Protein AF-A0A2D5YNS3-F1 (afdb_monomer_lite)

Secondary structure (DSSP, 8-state):
--------S----------------TTHHHHHHHHHHHT--HHHHHHHHHHHHHTSGGG--HHHHHHHHHHHHHHHHTT--HHHHHHHHHHHHHHHHHHHHHHHHHHHHHHHHS-HHHHHHHHHHHHHHHHTTTTT---------

Structure (mmCIF, N/CA/C/O backbone):
data_AF-A0A2D5YNS3-F1
#
_entry.id   AF-A0A2D5YNS3-F1
#
loop_
_atom_site.group_PDB
_atom_site.id
_atom_site.type_symbol
_atom_site.label_atom_id
_atom_site.label_alt_id
_atom_site.label_comp_id
_atom_site.label_asym_id
_atom_site.label_entity_id
_atom_site.label_seq_id
_atom_site.pdbx_PDB_ins_code
_atom_site.Cartn_x
_atom_site.Cartn_y
_atom_site.Cartn_z
_atom_site.occupancy
_atom_site.B_iso_or_equiv
_atom_site.auth_seq_id
_atom_site.auth_comp_id
_atom_site.auth_asym_id
_atom_site.auth_atom_id
_atom_site.pdbx_PDB_model_num
ATOM 1 N N . MET A 1 1 ? 39.305 60.105 5.024 1.00 45.38 1 MET A N 1
ATOM 2 C CA . MET A 1 1 ? 38.146 61.002 4.799 1.00 45.38 1 MET A CA 1
ATOM 3 C C . MET A 1 1 ? 37.422 60.582 3.529 1.00 45.38 1 MET A C 1
ATOM 5 O O . MET A 1 1 ? 38.107 60.265 2.569 1.00 45.38 1 MET A O 1
ATOM 9 N N . LYS A 1 2 ? 36.079 60.678 3.543 1.00 43.00 2 LYS A N 1
ATOM 10 C CA . LYS A 1 2 ? 35.098 60.391 2.464 1.00 43.00 2 LYS A CA 1
ATOM 11 C C . LYS A 1 2 ? 34.722 58.898 2.362 1.00 43.00 2 LYS A C 1
ATOM 13 O O . LYS A 1 2 ? 35.445 58.115 1.775 1.00 43.00 2 LYS A O 1
ATOM 18 N N . LYS A 1 3 ? 33.784 58.454 3.215 1.00 44.22 3 LYS A N 1
ATOM 19 C CA . LYS A 1 3 ? 32.331 58.278 2.941 1.00 44.22 3 LYS A CA 1
ATOM 20 C C . LYS A 1 3 ? 32.112 57.077 2.002 1.00 44.22 3 LYS A C 1
ATOM 22 O O . LYS A 1 3 ? 32.527 57.134 0.858 1.00 44.22 3 LYS A O 1
ATOM 27 N N . LEU A 1 4 ? 31.693 55.913 2.511 1.00 51.56 4 LEU A N 1
ATOM 28 C CA . LEU A 1 4 ? 30.286 55.519 2.731 1.00 51.56 4 LEU A CA 1
ATOM 29 C C . LEU A 1 4 ? 29.392 55.802 1.512 1.00 51.56 4 LEU A C 1
ATOM 31 O O . LEU A 1 4 ? 29.406 56.917 1.004 1.00 51.56 4 LEU A O 1
ATOM 35 N N . ILE A 1 5 ? 28.526 54.827 1.207 1.00 55.38 5 ILE A N 1
ATOM 36 C CA . ILE A 1 5 ? 27.401 54.834 0.249 1.00 55.38 5 ILE A CA 1
ATOM 37 C C . ILE A 1 5 ? 27.732 54.129 -1.072 1.00 55.38 5 ILE A C 1
ATOM 39 O O . ILE A 1 5 ? 28.017 54.781 -2.058 1.00 55.38 5 ILE A O 1
ATOM 43 N N . TYR A 1 6 ? 27.665 52.794 -1.066 1.00 47.53 6 TYR A N 1
ATOM 44 C CA . TYR A 1 6 ? 26.915 51.989 -2.052 1.00 47.53 6 TYR A CA 1
ATOM 45 C C . TYR A 1 6 ? 26.522 50.656 -1.382 1.00 47.53 6 TYR A C 1
ATOM 47 O O . TYR A 1 6 ? 26.812 49.561 -1.849 1.00 47.53 6 TYR A O 1
ATOM 55 N N . ILE A 1 7 ? 25.888 50.776 -0.210 1.00 52.91 7 ILE A N 1
ATOM 56 C CA . ILE A 1 7 ? 24.994 49.760 0.353 1.00 52.91 7 ILE A CA 1
ATOM 57 C C . ILE A 1 7 ? 23.593 50.294 0.065 1.00 52.91 7 ILE A C 1
ATOM 59 O O . ILE A 1 7 ? 23.060 51.019 0.893 1.00 52.91 7 ILE A O 1
ATOM 63 N N . THR A 1 8 ? 23.054 50.025 -1.124 1.00 51.31 8 THR A N 1
ATOM 64 C CA . THR A 1 8 ? 21.620 50.103 -1.472 1.00 51.31 8 THR A CA 1
ATOM 65 C C . THR A 1 8 ? 21.448 49.750 -2.953 1.00 51.31 8 THR A C 1
ATOM 67 O O . THR A 1 8 ? 22.252 50.159 -3.776 1.00 51.31 8 THR A O 1
ATOM 70 N N . MET A 1 9 ? 20.383 49.010 -3.284 1.00 50.09 9 MET A N 1
ATOM 71 C CA . MET A 1 9 ? 20.106 48.340 -4.572 1.00 50.09 9 MET A CA 1
ATOM 72 C C . MET A 1 9 ? 21.016 47.134 -4.825 1.00 50.09 9 MET A C 1
ATOM 74 O O . MET A 1 9 ? 22.100 47.243 -5.367 1.00 50.09 9 MET A O 1
ATOM 78 N N . MET A 1 10 ? 20.615 45.919 -4.466 1.00 45.19 10 MET A N 1
ATOM 79 C CA . MET A 1 10 ? 19.523 45.262 -5.181 1.00 45.19 10 MET A CA 1
ATOM 80 C C . MET A 1 10 ? 18.918 44.157 -4.307 1.00 45.19 10 MET A C 1
ATOM 82 O O . MET A 1 10 ? 19.194 42.971 -4.456 1.00 45.19 10 MET A O 1
ATOM 86 N N . LEU A 1 11 ? 18.075 44.578 -3.367 1.00 47.47 11 LEU A N 1
ATOM 87 C CA . LEU A 1 11 ? 17.148 43.706 -2.659 1.00 47.47 11 LEU A CA 1
ATOM 88 C C . LEU A 1 11 ? 15.887 43.585 -3.531 1.00 47.47 11 LEU A C 1
ATOM 90 O O . LEU A 1 11 ? 14.916 44.309 -3.329 1.00 47.47 11 LEU A O 1
ATOM 94 N N . LEU A 1 12 ? 15.915 42.719 -4.547 1.00 44.09 12 LEU A N 1
ATOM 95 C CA . LEU A 1 12 ? 14.706 42.319 -5.271 1.00 44.09 12 LEU A CA 1
ATOM 96 C C . LEU A 1 12 ? 14.328 40.900 -4.863 1.00 44.09 12 LEU A C 1
ATOM 98 O O . LEU A 1 12 ? 14.807 39.894 -5.380 1.00 44.09 12 LEU A O 1
ATOM 102 N N . LEU A 1 13 ? 13.458 40.892 -3.859 1.00 49.25 13 LEU A N 1
ATOM 103 C CA . LEU A 1 13 ? 12.629 39.796 -3.400 1.00 49.25 13 LEU A CA 1
ATOM 104 C C . LEU A 1 13 ? 11.961 39.077 -4.578 1.00 49.25 13 LEU A C 1
ATOM 106 O O . LEU A 1 13 ? 11.009 39.588 -5.159 1.00 49.25 13 LEU A O 1
ATOM 110 N N . VAL A 1 14 ? 12.362 37.833 -4.826 1.00 48.50 14 VAL A N 1
ATOM 111 C CA . VAL A 1 14 ? 11.439 36.818 -5.347 1.00 48.50 14 VAL A CA 1
ATOM 112 C C . VAL A 1 14 ? 11.544 35.589 -4.453 1.00 48.50 14 VAL A C 1
ATOM 114 O O . VAL A 1 14 ? 11.992 34.518 -4.848 1.00 48.50 14 VAL A O 1
ATOM 117 N N . ASN A 1 15 ? 11.086 35.738 -3.208 1.00 47.38 15 ASN A N 1
ATOM 118 C CA . ASN A 1 15 ? 10.553 34.594 -2.482 1.00 47.38 15 ASN A CA 1
ATOM 119 C C . ASN A 1 15 ? 9.219 34.251 -3.145 1.00 47.38 15 ASN A C 1
ATOM 121 O O . ASN A 1 15 ? 8.155 34.655 -2.672 1.00 47.38 15 ASN A O 1
ATOM 125 N N . ALA A 1 16 ? 9.275 33.518 -4.259 1.00 49.12 16 ALA A N 1
ATOM 126 C CA . ALA A 1 16 ? 8.134 32.764 -4.748 1.00 49.12 16 ALA A CA 1
ATOM 127 C C . ALA A 1 16 ? 7.832 31.691 -3.697 1.00 49.12 16 ALA A C 1
ATOM 129 O O . ALA A 1 16 ? 8.223 30.531 -3.803 1.00 49.12 16 ALA A O 1
ATOM 130 N N . SER A 1 17 ? 7.155 32.114 -2.631 1.00 46.06 17 SER A N 1
ATOM 131 C CA . SER A 1 17 ? 6.443 31.224 -1.739 1.00 46.06 17 SER A CA 1
ATOM 132 C C . SER A 1 17 ? 5.424 30.540 -2.627 1.00 46.06 17 SER A C 1
ATOM 134 O O . SER A 1 17 ? 4.365 31.097 -2.910 1.00 46.06 17 SER A O 1
ATOM 136 N N . THR A 1 18 ? 5.760 29.355 -3.133 1.00 49.22 18 THR A N 1
ATOM 137 C CA . THR A 1 18 ? 4.769 28.462 -3.706 1.00 49.22 18 THR A CA 1
ATOM 138 C C . THR A 1 18 ? 3.793 28.193 -2.576 1.00 49.22 18 THR A C 1
ATOM 140 O O . THR A 1 18 ? 4.038 27.367 -1.692 1.00 49.22 18 THR A O 1
ATOM 143 N N . THR A 1 19 ? 2.707 28.955 -2.546 1.00 45.50 19 THR A N 1
ATOM 144 C CA . THR A 1 19 ? 1.548 28.658 -1.734 1.00 45.50 19 THR A CA 1
ATOM 145 C C . THR A 1 19 ? 1.016 27.354 -2.299 1.00 45.50 19 THR A C 1
ATOM 147 O O . THR A 1 19 ? 0.229 27.309 -3.240 1.00 45.50 19 THR A O 1
ATOM 150 N N . PHE A 1 20 ? 1.511 26.240 -1.758 1.00 54.47 20 PHE A N 1
ATOM 151 C CA . PHE A 1 20 ? 0.884 24.948 -1.944 1.00 54.47 20 PHE A CA 1
ATOM 152 C C . PHE A 1 20 ? -0.516 25.096 -1.370 1.00 54.47 20 PHE A C 1
ATOM 154 O O . PHE A 1 20 ? -0.724 24.979 -0.160 1.00 54.47 20 PHE A O 1
ATOM 161 N N . ALA A 1 21 ? -1.472 25.413 -2.243 1.00 48.28 21 ALA A N 1
ATOM 162 C CA . ALA A 1 21 ? -2.877 25.431 -1.920 1.00 48.28 21 ALA A CA 1
ATOM 163 C C . ALA A 1 21 ? -3.176 24.109 -1.212 1.00 48.28 21 ALA A C 1
ATOM 165 O O . ALA A 1 21 ? -3.064 23.023 -1.790 1.00 48.28 21 ALA A O 1
ATOM 166 N N . LYS A 1 22 ? -3.474 24.198 0.087 1.00 48.69 22 LYS A N 1
ATOM 167 C CA . LYS A 1 22 ? -3.805 23.075 0.960 1.00 48.69 22 LYS A CA 1
ATOM 168 C C . LYS A 1 22 ? -5.135 22.513 0.481 1.00 48.69 22 LYS A C 1
ATOM 170 O O . LYS A 1 22 ? -6.186 22.825 1.031 1.00 48.69 22 LYS A O 1
ATOM 175 N N . GLY A 1 23 ? -5.093 21.713 -0.584 1.00 43.84 23 GLY A N 1
ATOM 176 C CA . GLY A 1 23 ? -6.272 21.106 -1.177 1.00 43.84 23 GLY A CA 1
ATOM 177 C C . GLY A 1 23 ? -7.065 20.417 -0.077 1.00 43.84 23 GLY A C 1
ATOM 178 O O . GLY A 1 23 ? -6.526 19.564 0.638 1.00 43.84 23 GLY A O 1
ATOM 179 N N . LYS A 1 24 ? -8.330 20.819 0.096 1.00 44.44 24 LYS A N 1
ATOM 180 C CA . LYS A 1 24 ? -9.272 20.235 1.057 1.00 44.44 24 LYS A CA 1
ATOM 181 C C . LYS A 1 24 ? -9.418 18.726 0.793 1.00 44.44 24 LYS A C 1
ATOM 183 O O . LYS A 1 24 ? -10.252 18.247 0.042 1.00 44.44 24 LYS A O 1
ATOM 188 N N . GLY A 1 25 ? -8.531 17.955 1.411 1.00 52.44 25 GLY A N 1
ATOM 189 C CA . GL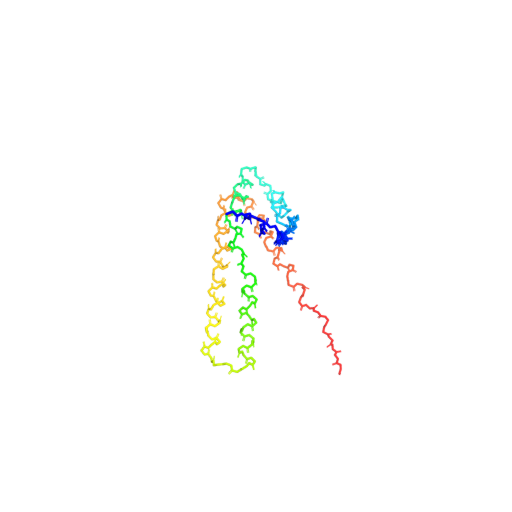Y A 1 25 ? -8.800 16.736 2.155 1.00 52.44 25 GLY A CA 1
ATOM 190 C C . GLY A 1 25 ? -9.731 15.671 1.570 1.00 52.44 25 GLY A C 1
ATOM 191 O O . GLY A 1 25 ? -10.526 15.140 2.340 1.00 52.44 25 GLY A O 1
ATOM 192 N N . LYS A 1 26 ? -9.533 15.175 0.336 1.00 58.56 26 LYS A N 1
ATOM 193 C CA . LYS A 1 26 ? -10.110 13.867 -0.099 1.00 58.56 26 LYS A CA 1
ATOM 194 C C . LYS A 1 26 ? -9.815 12.707 0.884 1.00 58.56 26 LYS A C 1
ATOM 196 O O . LYS A 1 26 ? -10.387 11.621 0.795 1.00 58.56 26 LYS A O 1
ATOM 201 N N . GLY A 1 27 ? -8.853 12.887 1.794 1.00 61.03 27 GLY A N 1
ATOM 202 C CA . GLY A 1 27 ? -8.549 11.967 2.888 1.00 61.03 27 GLY A CA 1
ATOM 203 C C . GLY A 1 27 ? -9.404 12.132 4.151 1.00 61.03 27 GLY A C 1
ATOM 204 O O . GLY A 1 27 ? -9.625 11.126 4.817 1.00 61.03 27 GLY A O 1
ATOM 205 N N . LYS A 1 28 ? -9.872 13.349 4.471 1.00 66.94 28 LYS A N 1
ATOM 206 C CA . LYS A 1 28 ? -10.701 13.638 5.657 1.00 66.94 28 LYS A CA 1
ATOM 207 C C . LYS A 1 28 ? -12.105 13.062 5.469 1.00 66.94 28 LYS A C 1
ATOM 209 O O . LYS A 1 28 ? -12.542 12.255 6.273 1.00 66.94 28 LYS A O 1
ATOM 214 N N . HIS A 1 29 ? -12.709 13.291 4.307 1.00 78.50 29 HIS A N 1
ATOM 215 C CA . HIS A 1 29 ? -14.015 12.710 3.995 1.00 78.50 29 HIS A CA 1
ATOM 216 C C . HIS A 1 29 ? -14.008 11.167 4.052 1.00 78.50 29 HIS A C 1
ATOM 218 O O . HIS A 1 29 ? -14.957 10.538 4.517 1.00 78.50 29 HIS A O 1
ATOM 224 N N . ARG A 1 30 ? -12.912 10.522 3.627 1.00 81.44 30 ARG A N 1
ATOM 225 C CA . ARG A 1 30 ? -12.822 9.052 3.623 1.00 81.44 30 ARG A CA 1
ATOM 226 C C . ARG A 1 30 ? -12.732 8.424 5.013 1.00 81.44 30 ARG A C 1
ATOM 228 O O . ARG A 1 30 ? -13.189 7.297 5.164 1.00 81.44 30 ARG A O 1
ATOM 235 N N . ILE A 1 31 ? -12.114 9.094 5.989 1.00 85.75 31 ILE A N 1
ATOM 236 C CA . ILE A 1 31 ? -12.027 8.546 7.352 1.00 85.75 31 ILE A CA 1
ATOM 237 C C . ILE A 1 31 ? -13.345 8.744 8.102 1.00 85.75 31 ILE A C 1
ATOM 239 O O . ILE A 1 31 ? -13.775 7.833 8.796 1.00 85.75 31 ILE A O 1
ATOM 243 N N . GLU A 1 32 ? -14.016 9.877 7.887 1.00 88.81 32 GLU A N 1
ATOM 244 C CA . GLU A 1 32 ? -15.344 10.162 8.447 1.00 88.81 32 GLU A CA 1
ATOM 245 C C . GLU A 1 32 ? -16.393 9.188 7.908 1.00 88.81 32 GLU A C 1
ATOM 247 O O . GLU A 1 32 ? -17.115 8.578 8.689 1.00 88.81 32 GLU A O 1
ATOM 252 N N . LYS A 1 33 ? -16.377 8.920 6.595 1.00 89.75 33 LYS A N 1
ATOM 253 C CA . LYS A 1 33 ? -1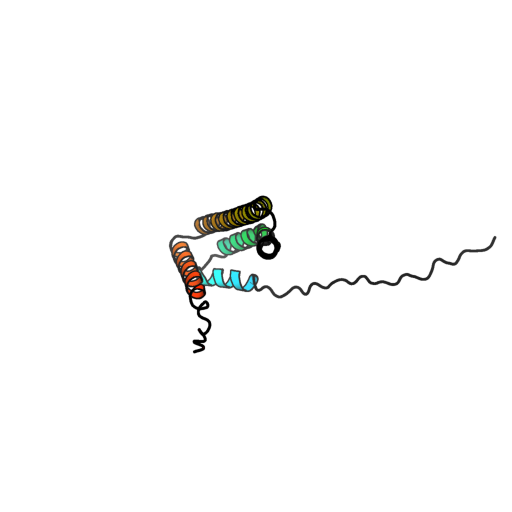7.228 7.886 5.996 1.00 89.75 33 LYS A CA 1
ATOM 254 C C . LYS A 1 33 ? -16.980 6.508 6.617 1.00 89.75 33 LYS A C 1
ATOM 256 O O . LYS A 1 33 ? -17.924 5.788 6.892 1.00 89.75 33 LYS A O 1
ATOM 261 N N . MET A 1 34 ? -15.722 6.154 6.895 1.00 89.50 34 MET A N 1
ATOM 262 C CA . MET A 1 34 ? -15.406 4.875 7.540 1.00 89.50 34 MET A CA 1
ATOM 263 C C . MET A 1 34 ? -15.863 4.821 9.006 1.00 89.50 34 MET A C 1
ATOM 265 O O . MET A 1 34 ? -16.253 3.749 9.453 1.00 89.50 34 MET A O 1
ATOM 269 N N . LYS A 1 35 ? -15.850 5.953 9.730 1.00 93.75 35 LYS A N 1
ATOM 270 C CA . LYS A 1 35 ? -16.427 6.061 11.081 1.00 93.75 35 LYS A CA 1
ATOM 271 C C . LYS A 1 35 ? -17.914 5.718 11.058 1.00 93.75 35 LYS A C 1
ATOM 273 O O . LYS A 1 35 ? -18.344 4.882 11.838 1.00 93.75 35 LYS A O 1
ATOM 278 N N . GLN A 1 36 ? -18.658 6.336 10.142 1.00 93.44 36 GLN A N 1
ATOM 279 C CA . GLN A 1 36 ? -20.097 6.121 9.983 1.00 93.44 36 GLN A CA 1
ATOM 280 C C . GLN A 1 36 ? -20.406 4.699 9.508 1.00 93.44 36 GLN A C 1
ATOM 282 O O . GLN A 1 36 ? -21.217 4.008 10.110 1.00 93.44 36 GLN A O 1
ATOM 287 N N . GLU A 1 37 ? -19.723 4.233 8.458 1.00 93.12 37 GLU A N 1
ATOM 288 C CA . GLU A 1 37 ? -19.961 2.906 7.889 1.00 93.12 37 GLU A CA 1
ATOM 289 C C . GLU A 1 37 ? -19.676 1.798 8.905 1.00 93.12 37 GLU A C 1
ATOM 291 O O . GLU A 1 37 ? -20.446 0.853 8.971 1.00 93.12 37 GLU A O 1
ATOM 296 N N . LEU A 1 38 ? -18.618 1.898 9.711 1.00 95.12 38 LEU A N 1
ATOM 297 C CA . LEU A 1 38 ? -18.279 0.869 10.701 1.00 95.12 38 LEU A CA 1
ATOM 298 C C . LEU A 1 38 ? -18.861 1.137 12.095 1.00 95.12 38 LEU A C 1
ATOM 300 O O . LEU A 1 38 ? -18.626 0.334 12.985 1.00 95.12 38 LEU A O 1
ATOM 304 N N . GLY A 1 39 ? -19.568 2.249 12.314 1.00 95.50 39 GLY A N 1
ATOM 305 C CA . GLY A 1 39 ? -20.030 2.629 13.653 1.00 95.50 39 GLY A CA 1
ATOM 306 C C . GLY A 1 39 ? -18.885 2.680 14.670 1.00 95.50 39 GLY A C 1
ATOM 307 O O . GLY A 1 39 ? -18.969 2.061 15.724 1.00 95.50 39 GLY A O 1
ATOM 308 N N . LEU A 1 40 ? -17.768 3.330 14.320 1.00 96.56 40 LEU A N 1
ATOM 309 C CA . LEU A 1 40 ? -16.604 3.387 15.212 1.00 96.56 40 LEU A CA 1
ATOM 310 C C . LEU A 1 40 ? -16.893 4.281 16.419 1.00 96.56 40 LEU A C 1
ATOM 312 O O . LEU A 1 40 ? -17.356 5.414 16.240 1.00 96.56 40 LEU A O 1
ATOM 316 N N . SER A 1 41 ? -16.503 3.820 17.609 1.00 97.06 41 SER A N 1
ATOM 317 C CA . SER A 1 41 ? -16.462 4.670 18.800 1.00 97.06 41 SER A CA 1
ATOM 318 C C . SER A 1 41 ? -15.464 5.819 18.624 1.00 97.06 41 SER A C 1
ATOM 320 O O . SER A 1 41 ? -14.594 5.795 17.741 1.00 97.06 41 SER A O 1
ATOM 322 N N . ASP A 1 42 ? -15.563 6.844 19.468 1.00 95.69 42 ASP A N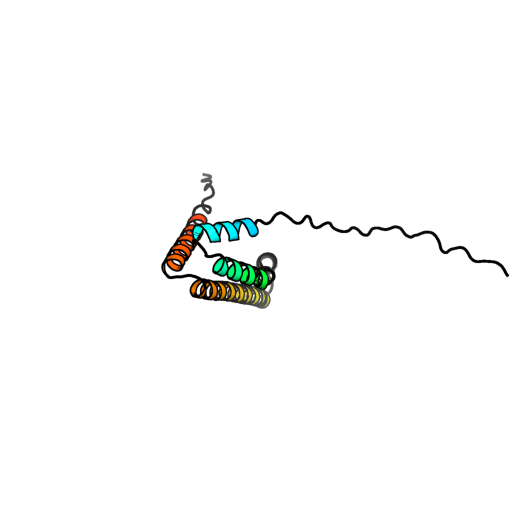 1
ATOM 323 C CA . ASP A 1 42 ? -14.645 7.984 19.413 1.00 95.69 42 ASP A CA 1
ATOM 324 C C . ASP A 1 42 ? -13.195 7.574 19.684 1.00 95.69 42 ASP A C 1
ATOM 326 O O . ASP A 1 42 ? -12.288 8.011 18.970 1.00 95.69 42 ASP A O 1
ATOM 330 N N . GLU A 1 43 ? -12.980 6.648 20.618 1.00 96.19 43 GLU A N 1
ATOM 331 C CA . GLU A 1 43 ? -11.661 6.082 20.899 1.00 96.19 43 GLU A CA 1
ATOM 332 C C . GLU A 1 43 ? -11.099 5.303 19.705 1.00 96.19 43 GLU A C 1
ATOM 334 O O . GLU A 1 43 ? -9.948 5.505 19.301 1.00 96.19 43 GLU A O 1
ATOM 339 N N . GLN A 1 44 ? -11.914 4.437 19.088 1.00 96.69 44 GLN A N 1
ATOM 340 C CA . GLN A 1 44 ? -11.505 3.687 17.900 1.00 96.69 44 GLN A CA 1
ATOM 341 C C . GLN A 1 44 ? -11.146 4.639 16.751 1.00 96.69 44 GLN A C 1
ATOM 343 O O . GLN A 1 44 ? -10.152 4.458 16.039 1.00 96.69 44 GLN A O 1
ATOM 348 N N . PHE A 1 45 ? -11.948 5.688 16.573 1.00 96.19 45 PHE A N 1
ATOM 349 C CA . PHE A 1 45 ? -11.740 6.699 15.549 1.00 96.19 45 PHE A CA 1
ATOM 350 C C . PHE A 1 45 ? -10.468 7.526 15.781 1.00 96.19 45 PHE A C 1
ATOM 352 O O . PHE A 1 45 ? -9.764 7.840 14.813 1.00 96.19 45 PHE A O 1
ATOM 359 N N . LEU A 1 46 ? -10.143 7.849 17.036 1.00 95.75 46 LEU A N 1
ATOM 360 C CA . LEU A 1 46 ? -8.905 8.534 17.406 1.00 95.75 46 LEU A CA 1
ATOM 361 C C . LEU A 1 46 ? -7.680 7.678 17.049 1.00 95.75 46 LEU A C 1
ATOM 363 O O . LEU A 1 46 ? -6.840 8.120 16.259 1.00 95.75 46 LEU A O 1
ATOM 367 N N . LYS A 1 47 ? -7.643 6.416 17.501 1.00 96.25 47 LYS A N 1
ATOM 368 C CA . LYS A 1 47 ? -6.555 5.462 17.199 1.00 96.25 47 LYS A CA 1
ATOM 369 C C . LYS A 1 47 ? -6.353 5.291 15.692 1.00 96.25 47 LYS A C 1
ATOM 371 O O . LYS A 1 47 ? -5.235 5.274 15.174 1.00 96.25 47 LYS A O 1
ATOM 376 N N . LEU A 1 48 ? -7.448 5.225 14.936 1.00 94.81 48 LEU A N 1
ATOM 377 C CA . LEU A 1 48 ? -7.409 5.152 13.478 1.00 94.81 48 LEU A CA 1
ATOM 378 C C . LEU A 1 48 ? -6.822 6.420 12.827 1.00 94.81 48 LEU A C 1
ATOM 380 O O . LEU A 1 48 ? -6.082 6.321 11.836 1.00 94.81 48 LEU A O 1
ATOM 384 N N . LYS A 1 49 ? -7.154 7.614 13.337 1.00 93.19 49 LYS A N 1
ATOM 385 C CA . LYS A 1 49 ? -6.582 8.884 12.858 1.00 93.19 49 LYS A CA 1
ATOM 386 C C . LYS A 1 49 ? -5.077 8.927 13.091 1.00 93.19 49 LYS A C 1
ATOM 388 O O . LYS A 1 49 ? -4.345 9.286 12.165 1.00 93.19 49 LYS A O 1
ATOM 393 N N . GLU A 1 50 ? -4.626 8.531 14.274 1.00 94.50 50 GLU A N 1
ATOM 394 C CA . GLU A 1 50 ? -3.210 8.475 14.640 1.00 94.50 50 GLU A CA 1
ATOM 395 C C . GLU A 1 50 ? -2.447 7.499 13.753 1.00 94.50 50 GLU A C 1
ATOM 397 O O . GLU A 1 50 ? -1.493 7.897 13.079 1.00 94.50 50 GLU A O 1
ATOM 402 N N . PHE A 1 51 ? -2.949 6.267 13.617 1.00 92.81 51 PHE A N 1
ATOM 403 C CA . PHE A 1 51 ? -2.377 5.274 12.711 1.00 92.81 51 PHE A CA 1
ATOM 404 C C . PHE A 1 51 ? -2.261 5.818 11.282 1.00 92.81 51 PHE A C 1
ATOM 406 O O . PHE A 1 51 ? -1.245 5.641 10.603 1.00 92.81 51 PHE A O 1
ATOM 413 N N . ARG A 1 52 ? -3.286 6.525 10.790 1.00 89.00 52 ARG A N 1
ATOM 414 C CA . ARG A 1 52 ? -3.261 7.125 9.451 1.00 89.00 52 ARG A CA 1
ATOM 415 C C . ARG A 1 52 ? -2.241 8.260 9.340 1.00 89.00 52 ARG A C 1
ATOM 417 O O . ARG A 1 52 ? -1.624 8.367 8.278 1.00 89.00 52 ARG A O 1
ATOM 424 N N . LYS A 1 53 ? -2.100 9.098 10.370 1.00 89.94 53 LYS A N 1
ATOM 425 C CA . LYS A 1 53 ? -1.132 10.204 10.424 1.00 89.94 53 LYS A CA 1
ATOM 426 C C . LYS A 1 53 ? 0.295 9.653 10.405 1.00 89.94 53 LYS A C 1
ATOM 428 O O . LYS A 1 53 ? 1.059 10.046 9.527 1.00 89.94 53 LYS A O 1
ATOM 433 N N . ALA A 1 54 ? 0.593 8.672 11.258 1.00 90.69 54 ALA A N 1
ATOM 434 C CA . ALA A 1 54 ? 1.886 7.988 11.314 1.00 90.69 54 ALA A CA 1
ATOM 435 C C . ALA A 1 54 ? 2.247 7.305 9.981 1.00 90.69 54 ALA A C 1
ATOM 437 O O . ALA A 1 54 ? 3.387 7.340 9.528 1.00 90.69 54 ALA A O 1
ATOM 438 N N . ASN A 1 55 ? 1.251 6.755 9.281 1.00 87.50 55 ASN A N 1
ATOM 439 C CA . ASN A 1 55 ? 1.441 6.062 8.003 1.00 87.50 55 ASN A CA 1
ATOM 440 C C . ASN A 1 55 ? 1.110 6.927 6.772 1.00 87.50 55 ASN A C 1
ATOM 442 O O . ASN A 1 55 ? 0.774 6.398 5.705 1.00 87.50 55 ASN A O 1
ATOM 446 N N . LYS A 1 56 ? 1.126 8.261 6.889 1.00 81.56 56 LYS A N 1
ATOM 447 C CA . LYS A 1 56 ? 0.803 9.155 5.764 1.00 81.56 56 LYS A CA 1
ATOM 448 C C . LYS A 1 56 ? 1.908 9.144 4.706 1.00 81.56 56 LYS A C 1
ATOM 450 O O . LYS A 1 56 ? 1.594 8.987 3.527 1.00 81.56 56 LYS A O 1
ATOM 455 N N . ASN A 1 57 ? 3.166 9.249 5.130 1.00 75.38 57 ASN A N 1
ATOM 456 C CA . ASN A 1 57 ? 4.316 9.392 4.229 1.00 75.38 57 ASN A CA 1
ATOM 457 C C . ASN A 1 57 ? 4.687 8.064 3.549 1.00 75.38 57 ASN A C 1
ATOM 459 O O . ASN A 1 57 ? 5.032 8.050 2.374 1.00 75.38 57 ASN A O 1
ATOM 463 N N . LYS A 1 58 ? 4.445 6.928 4.218 1.00 72.62 58 LYS A N 1
ATOM 464 C CA . LYS A 1 58 ? 4.668 5.577 3.667 1.00 72.62 58 LYS A CA 1
ATOM 465 C C . LYS A 1 58 ? 3.746 5.213 2.486 1.00 72.62 58 LYS A C 1
ATOM 467 O O . LYS A 1 58 ? 3.923 4.197 1.831 1.00 72.62 58 LYS A O 1
ATOM 472 N N . ARG A 1 59 ? 2.732 6.035 2.177 1.00 64.31 59 ARG A N 1
ATOM 473 C CA . ARG A 1 59 ? 1.817 5.818 1.036 1.00 64.31 59 ARG A CA 1
ATOM 474 C C . ARG A 1 59 ? 2.345 6.362 -0.299 1.00 64.31 59 ARG A C 1
ATOM 476 O O . ARG A 1 59 ? 1.702 6.133 -1.330 1.00 64.31 59 ARG A O 1
ATOM 483 N N . GLY A 1 60 ? 3.458 7.095 -0.289 1.00 60.34 60 GLY A N 1
ATOM 484 C CA . GLY A 1 60 ? 4.073 7.705 -1.466 1.00 60.34 60 GLY A CA 1
ATOM 485 C C . GLY A 1 60 ? 4.862 6.693 -2.287 1.00 60.34 60 GLY A C 1
ATOM 486 O O . GLY A 1 60 ? 6.054 6.564 -2.113 1.00 60.34 60 GLY A O 1
ATOM 487 N N . GLY A 1 61 ? 4.195 5.960 -3.178 1.00 67.00 61 GLY A N 1
ATOM 488 C CA . GLY A 1 61 ? 4.885 5.044 -4.102 1.00 67.00 61 GLY A CA 1
ATOM 489 C C . GLY A 1 61 ? 4.157 4.864 -5.430 1.00 67.00 61 GLY A C 1
ATOM 490 O O . GLY A 1 61 ? 4.355 3.873 -6.136 1.00 67.00 61 GLY A O 1
ATOM 491 N N . ARG A 1 62 ? 3.206 5.757 -5.744 1.00 74.25 62 ARG A N 1
ATOM 492 C CA . ARG A 1 62 ? 2.474 5.706 -7.018 1.00 74.25 62 ARG A CA 1
ATOM 493 C C . ARG A 1 62 ? 3.309 6.290 -8.158 1.00 74.25 62 ARG A C 1
ATOM 495 O O . ARG A 1 62 ? 3.255 5.727 -9.243 1.00 74.25 62 ARG A O 1
ATOM 502 N N . GLY A 1 63 ? 4.067 7.358 -7.890 1.00 84.75 63 GLY A N 1
ATOM 503 C CA . GLY A 1 63 ? 5.010 7.953 -8.842 1.00 84.75 63 GLY A CA 1
ATOM 504 C C . GLY A 1 63 ? 6.140 6.987 -9.182 1.00 84.75 63 GLY A C 1
ATOM 505 O O . GLY A 1 63 ? 6.288 6.627 -10.339 1.00 84.75 63 GLY A O 1
ATOM 506 N N . GLU A 1 64 ? 6.823 6.457 -8.167 1.00 87.94 64 GLU A N 1
ATOM 507 C CA . GLU A 1 64 ? 7.932 5.504 -8.339 1.00 87.94 64 GLU A CA 1
ATOM 508 C C . GLU A 1 64 ? 7.537 4.250 -9.125 1.00 87.94 64 GLU A C 1
ATOM 510 O O . GLU A 1 64 ? 8.203 3.874 -10.078 1.00 87.94 64 GLU A O 1
ATOM 515 N N . MET A 1 65 ? 6.404 3.621 -8.791 1.00 92.06 65 MET A N 1
ATOM 516 C CA . MET A 1 65 ? 5.937 2.444 -9.535 1.00 92.06 65 MET A CA 1
ATOM 517 C C . MET A 1 65 ? 5.547 2.780 -10.980 1.00 92.06 65 MET A C 1
ATOM 519 O O . MET A 1 65 ? 5.638 1.916 -11.844 1.00 92.06 65 MET A O 1
ATOM 523 N N . LYS A 1 66 ? 5.074 4.005 -11.251 1.00 92.88 66 LYS A N 1
ATOM 524 C CA . LYS A 1 66 ? 4.832 4.449 -12.629 1.00 92.88 66 LYS A CA 1
ATOM 525 C C . LYS A 1 66 ? 6.168 4.622 -13.353 1.00 92.88 66 LYS A C 1
ATOM 527 O O . LYS A 1 66 ? 6.318 4.063 -14.427 1.00 92.88 66 LYS A O 1
ATOM 532 N N . ALA A 1 67 ? 7.127 5.307 -12.735 1.00 95.38 67 ALA A N 1
ATOM 533 C CA . ALA A 1 67 ? 8.458 5.523 -13.291 1.00 95.38 67 ALA A CA 1
ATOM 534 C C . ALA A 1 67 ? 9.168 4.201 -13.619 1.00 95.38 67 ALA A C 1
ATOM 536 O O . ALA A 1 67 ? 9.598 4.033 -14.748 1.00 95.38 67 ALA A O 1
ATOM 537 N N . LEU A 1 68 ? 9.177 3.222 -12.705 1.00 96.12 68 LEU A N 1
ATOM 538 C CA . LEU A 1 68 ? 9.773 1.899 -12.950 1.00 96.12 68 LEU A CA 1
ATOM 539 C C . LEU A 1 68 ? 9.110 1.142 -14.112 1.00 96.12 68 LEU A C 1
ATOM 541 O O . LEU A 1 68 ? 9.761 0.372 -14.807 1.00 96.12 68 LEU A O 1
ATOM 545 N N . ARG A 1 69 ? 7.804 1.338 -14.333 1.00 95.38 69 ARG A N 1
ATOM 546 C CA . ARG A 1 69 ? 7.099 0.720 -15.468 1.00 95.38 69 ARG A CA 1
ATOM 547 C C . ARG A 1 69 ? 7.439 1.392 -16.790 1.00 95.38 69 ARG A C 1
ATOM 549 O O . ARG A 1 69 ? 7.577 0.688 -17.782 1.00 95.38 69 ARG A O 1
ATOM 556 N N . GLU A 1 70 ? 7.571 2.715 -16.799 1.00 97.31 70 GLU A N 1
ATOM 557 C CA . GLU A 1 70 ? 8.059 3.432 -17.980 1.00 97.31 70 GLU A CA 1
ATOM 558 C C . GLU A 1 70 ? 9.529 3.087 -18.254 1.00 97.31 70 GLU A C 1
ATOM 560 O O . GLU A 1 70 ? 9.883 2.844 -19.398 1.00 97.31 70 GLU A O 1
ATOM 565 N N . GLU A 1 71 ? 10.368 2.966 -17.218 1.00 97.44 71 GLU A N 1
ATOM 566 C CA . GLU A 1 71 ? 11.764 2.523 -17.352 1.00 97.44 71 GLU A CA 1
ATOM 567 C C . GLU A 1 71 ? 11.831 1.123 -17.972 1.00 97.44 71 GLU A C 1
ATOM 569 O O . GLU A 1 71 ? 12.565 0.921 -18.933 1.00 97.44 71 GLU A O 1
ATOM 574 N N . MET A 1 72 ? 11.010 0.179 -17.491 1.00 97.75 72 MET A N 1
ATOM 575 C CA . MET A 1 72 ? 10.900 -1.162 -18.076 1.00 97.75 72 MET A CA 1
ATOM 576 C C . MET A 1 72 ? 10.481 -1.105 -19.549 1.00 97.75 72 MET A C 1
ATOM 578 O O . MET A 1 72 ? 11.087 -1.763 -20.391 1.00 97.75 72 MET A O 1
ATOM 582 N N . LYS A 1 73 ? 9.447 -0.315 -19.865 1.00 98.06 73 LYS A N 1
ATOM 583 C CA . LYS A 1 73 ? 8.949 -0.1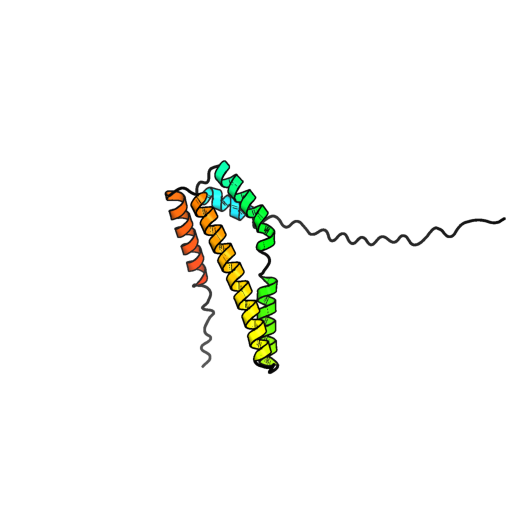48 -21.235 1.00 98.06 73 LYS A CA 1
ATOM 584 C C . LYS A 1 73 ? 10.040 0.408 -22.153 1.00 98.06 73 LYS A C 1
ATOM 586 O O . LYS A 1 73 ? 10.239 -0.119 -23.242 1.00 98.06 73 LYS A O 1
ATOM 591 N N . ASN A 1 74 ? 10.748 1.442 -21.711 1.00 98.00 74 ASN A N 1
ATOM 592 C CA . ASN A 1 74 ? 11.815 2.066 -22.485 1.00 98.00 74 ASN A CA 1
ATOM 593 C C . ASN A 1 74 ? 12.998 1.113 -22.667 1.00 98.00 74 ASN A C 1
ATOM 595 O O . ASN A 1 74 ? 13.485 0.972 -23.781 1.00 98.00 74 ASN A O 1
ATOM 599 N N . ALA A 1 75 ? 13.416 0.407 -21.612 1.00 97.88 75 ALA A N 1
ATOM 600 C CA . ALA A 1 75 ? 14.485 -0.585 -21.696 1.00 97.88 75 ALA A CA 1
ATOM 601 C C . ALA A 1 75 ? 14.157 -1.686 -22.715 1.00 97.88 75 ALA A C 1
ATOM 603 O O . ALA A 1 75 ? 15.020 -2.074 -23.497 1.00 97.88 75 ALA A O 1
ATOM 604 N N . PHE A 1 76 ? 12.899 -2.129 -22.753 1.00 97.31 76 PHE A N 1
ATOM 605 C CA . PHE A 1 76 ? 12.428 -3.108 -23.726 1.00 97.31 76 PHE A CA 1
ATOM 606 C C . PHE A 1 76 ? 12.453 -2.565 -25.165 1.00 97.31 76 PHE A C 1
ATOM 608 O O . PHE A 1 76 ? 13.012 -3.202 -26.050 1.00 97.31 76 PHE A O 1
ATOM 615 N N . ILE A 1 77 ? 11.894 -1.371 -25.404 1.00 98.19 77 ILE A N 1
ATOM 616 C CA . ILE A 1 77 ? 11.848 -0.754 -26.745 1.00 98.19 77 ILE A CA 1
ATOM 617 C C . ILE A 1 77 ? 13.257 -0.447 -27.269 1.00 98.19 77 ILE A C 1
ATOM 619 O O . ILE A 1 77 ? 13.527 -0.611 -28.454 1.00 98.19 77 ILE A O 1
ATOM 623 N N . SER A 1 78 ? 14.166 -0.019 -26.394 1.00 97.94 78 SER A N 1
ATOM 624 C CA . SER A 1 78 ? 15.547 0.319 -26.745 1.00 97.94 78 SER A CA 1
ATOM 625 C C . SER A 1 78 ? 16.491 -0.888 -26.780 1.00 97.94 78 SER A C 1
ATOM 627 O O . SER A 1 78 ? 17.704 -0.682 -26.790 1.00 97.94 78 SER A O 1
ATOM 629 N N . ASN A 1 79 ? 15.962 -2.118 -26.760 1.00 96.88 79 ASN A N 1
ATOM 630 C CA . ASN A 1 79 ? 16.730 -3.367 -26.799 1.00 96.88 79 ASN A CA 1
ATOM 631 C C . ASN A 1 79 ? 17.889 -3.398 -25.780 1.00 96.88 79 ASN A C 1
ATOM 633 O O . ASN A 1 79 ? 19.019 -3.776 -26.092 1.00 96.88 79 ASN A O 1
ATOM 637 N N . GLN A 1 80 ? 17.624 -2.922 -24.560 1.00 98.06 80 GLN A N 1
ATOM 638 C CA . GLN A 1 80 ? 18.592 -2.986 -23.467 1.00 98.06 80 GLN A CA 1
ATOM 639 C C . GLN A 1 80 ? 18.843 -4.446 -23.065 1.00 98.06 80 GLN A C 1
ATOM 641 O O . GLN A 1 80 ? 17.948 -5.279 -23.209 1.00 98.06 80 GLN A O 1
ATOM 646 N N . PRO A 1 81 ? 20.025 -4.768 -22.509 1.00 98.12 81 PRO A N 1
ATOM 647 C CA . PRO A 1 81 ? 20.343 -6.137 -22.127 1.00 98.12 81 PRO A CA 1
ATOM 648 C C . PRO A 1 81 ? 19.375 -6.675 -21.066 1.00 98.12 81 PRO A C 1
ATOM 650 O O . PRO A 1 81 ? 18.928 -5.947 -20.174 1.00 98.12 81 PRO A O 1
ATOM 653 N N . ASP A 1 82 ? 19.135 -7.986 -21.091 1.00 97.75 82 ASP A N 1
ATOM 654 C CA . ASP A 1 82 ? 18.261 -8.688 -20.141 1.00 97.75 82 ASP A CA 1
ATOM 655 C C . ASP A 1 82 ? 18.600 -8.416 -18.672 1.00 97.75 82 ASP A C 1
ATOM 657 O O . ASP A 1 82 ? 17.715 -8.401 -17.812 1.00 97.75 82 ASP A O 1
ATOM 661 N N . SER A 1 83 ? 19.879 -8.187 -18.359 1.00 97.88 83 SER A N 1
ATOM 662 C CA . SER A 1 83 ? 20.328 -7.815 -17.015 1.00 97.88 83 SER A CA 1
ATOM 663 C C . SER A 1 83 ? 19.644 -6.538 -16.519 1.00 97.88 83 SER A C 1
ATOM 665 O O . SER A 1 83 ? 19.219 -6.483 -15.363 1.00 97.88 83 SER A O 1
ATOM 667 N N . LYS A 1 84 ? 19.443 -5.549 -17.399 1.00 96.81 84 LYS A N 1
ATOM 668 C CA . LYS A 1 84 ? 18.756 -4.296 -17.080 1.00 96.81 84 LYS A CA 1
ATOM 669 C C . LYS A 1 84 ? 17.264 -4.517 -16.842 1.00 96.81 84 LYS A C 1
ATOM 671 O O . LYS A 1 84 ? 16.710 -3.988 -15.878 1.00 96.81 84 LYS A O 1
ATOM 676 N N . LEU A 1 85 ? 16.615 -5.344 -17.663 1.00 97.88 85 LEU A N 1
ATOM 677 C CA . LEU A 1 85 ? 15.208 -5.714 -17.466 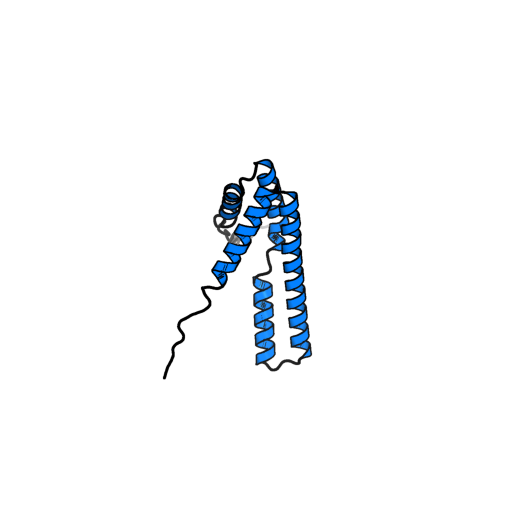1.00 97.88 85 LEU A CA 1
ATOM 678 C C . LEU A 1 85 ? 15.013 -6.445 -16.128 1.00 97.88 85 LEU A C 1
ATOM 680 O O . LEU A 1 85 ? 14.112 -6.105 -15.359 1.00 97.88 85 LEU A O 1
ATOM 684 N N . LYS A 1 86 ? 15.894 -7.398 -15.798 1.00 98.19 86 LYS A N 1
ATOM 685 C CA . LYS A 1 86 ? 15.872 -8.120 -14.515 1.00 98.19 86 LYS A CA 1
ATOM 686 C C . LYS A 1 86 ? 16.061 -7.178 -13.323 1.00 98.19 86 LYS A C 1
ATOM 688 O O . LYS A 1 86 ? 15.323 -7.298 -12.346 1.00 98.19 86 LYS A O 1
ATOM 693 N N . GLU A 1 87 ? 16.970 -6.209 -13.416 1.00 98.06 87 GLU A N 1
ATOM 694 C CA . GLU A 1 87 ? 17.182 -5.192 -12.377 1.00 98.06 87 GLU A CA 1
ATOM 695 C C . GLU A 1 87 ? 15.900 -4.376 -12.117 1.00 98.06 87 GLU A C 1
ATOM 697 O O . GLU A 1 87 ? 15.443 -4.248 -10.976 1.00 98.06 87 GLU A O 1
ATOM 702 N N . ILE A 1 88 ? 15.265 -3.857 -13.176 1.00 97.94 88 ILE A N 1
ATOM 703 C CA . ILE A 1 88 ? 14.021 -3.079 -13.055 1.00 97.94 88 ILE A CA 1
ATOM 704 C C . ILE A 1 88 ? 12.896 -3.961 -12.496 1.00 97.94 88 ILE A C 1
ATOM 706 O O . ILE A 1 88 ? 12.129 -3.526 -11.631 1.00 97.94 88 ILE A O 1
ATOM 710 N N . HIS A 1 89 ? 12.812 -5.221 -12.933 1.00 97.44 89 HIS A N 1
ATOM 711 C CA . HIS A 1 89 ? 11.841 -6.183 -12.418 1.00 97.44 89 HIS A CA 1
ATOM 712 C C . HIS A 1 89 ? 12.010 -6.413 -10.911 1.00 97.44 89 HIS A C 1
ATOM 714 O O . HIS A 1 89 ? 11.029 -6.339 -10.171 1.00 97.44 89 HIS A O 1
ATOM 720 N N . GLN A 1 90 ? 13.239 -6.617 -10.432 1.00 98.00 90 GLN A N 1
ATOM 721 C CA . GLN A 1 90 ? 13.522 -6.786 -9.005 1.00 98.00 90 GLN A CA 1
ATOM 722 C C . GLN A 1 90 ? 13.096 -5.559 -8.190 1.00 98.00 90 GLN A C 1
ATOM 724 O O . GLN A 1 90 ? 12.455 -5.707 -7.145 1.00 98.00 90 GLN A O 1
ATOM 729 N N . LYS A 1 91 ? 13.346 -4.342 -8.693 1.00 96.56 91 LYS A N 1
ATOM 730 C CA . LYS A 1 91 ? 12.857 -3.102 -8.060 1.00 96.56 91 LYS A CA 1
ATOM 731 C C . LYS A 1 91 ? 11.330 -3.075 -7.986 1.00 96.56 91 LYS A C 1
ATOM 733 O O . LYS A 1 91 ? 10.763 -2.726 -6.948 1.00 96.56 91 LYS A O 1
ATOM 738 N N . ILE A 1 92 ? 10.645 -3.479 -9.059 1.00 95.69 92 ILE A N 1
ATOM 739 C CA . ILE A 1 92 ? 9.180 -3.575 -9.089 1.00 95.69 92 ILE A CA 1
ATOM 740 C C . ILE A 1 92 ? 8.681 -4.595 -8.059 1.00 95.69 92 ILE A C 1
ATOM 742 O O . ILE A 1 92 ? 7.781 -4.265 -7.285 1.00 95.69 92 ILE A O 1
ATOM 746 N N . VAL A 1 93 ? 9.252 -5.802 -8.016 1.00 96.31 93 VAL A N 1
ATOM 747 C CA . VAL A 1 93 ? 8.877 -6.863 -7.066 1.00 96.31 93 VAL A CA 1
ATOM 748 C C . VAL A 1 93 ? 9.070 -6.401 -5.628 1.00 96.31 93 VAL A C 1
ATOM 750 O O . VAL A 1 93 ? 8.129 -6.487 -4.839 1.00 96.31 93 VAL A O 1
ATOM 753 N N . SER A 1 94 ? 10.226 -5.821 -5.307 1.00 94.81 94 SER A N 1
ATOM 754 C CA . SER A 1 94 ? 10.508 -5.268 -3.980 1.00 94.81 94 SER A CA 1
ATOM 755 C C . SER A 1 94 ? 9.459 -4.223 -3.574 1.00 94.81 94 SER A C 1
ATOM 757 O O . SER A 1 94 ? 8.782 -4.363 -2.553 1.00 94.81 94 SER A O 1
ATOM 759 N N . LYS A 1 95 ? 9.167 -3.250 -4.451 1.00 92.06 95 LYS A N 1
ATOM 760 C CA . LYS A 1 95 ? 8.122 -2.242 -4.199 1.00 92.06 95 LYS A CA 1
ATOM 761 C C . LYS A 1 95 ? 6.709 -2.813 -4.121 1.00 92.06 95 LYS A C 1
ATOM 763 O O . LYS A 1 95 ? 5.838 -2.221 -3.473 1.00 92.06 95 LYS A O 1
ATOM 768 N N . MET A 1 96 ? 6.421 -3.920 -4.799 1.00 91.25 96 MET A N 1
ATOM 769 C CA . MET A 1 96 ? 5.147 -4.621 -4.644 1.00 91.25 96 MET A CA 1
ATOM 770 C C . MET A 1 96 ? 5.062 -5.332 -3.294 1.00 91.25 96 MET A C 1
ATOM 772 O O . MET A 1 96 ? 4.007 -5.240 -2.662 1.00 91.25 96 MET A O 1
ATOM 776 N N . SER A 1 97 ? 6.154 -5.955 -2.847 1.00 92.88 97 SER A N 1
ATOM 777 C CA . SER A 1 97 ? 6.264 -6.611 -1.543 1.00 92.88 97 SER A CA 1
ATOM 778 C C . SER A 1 97 ? 6.050 -5.616 -0.401 1.00 92.88 97 SER A C 1
ATOM 780 O O . SER A 1 97 ? 5.105 -5.779 0.370 1.00 92.88 97 SER A O 1
ATOM 782 N N . GLU A 1 98 ? 6.773 -4.487 -0.398 1.00 91.12 98 GLU A N 1
ATOM 783 C CA . GLU A 1 98 ? 6.597 -3.401 0.584 1.00 91.12 98 GLU A CA 1
ATOM 784 C C . GLU A 1 98 ? 5.125 -2.938 0.662 1.00 91.12 98 GLU A C 1
ATOM 786 O O . GLU A 1 98 ? 4.543 -2.719 1.729 1.00 91.12 98 GLU A O 1
ATOM 791 N N . LYS A 1 99 ? 4.459 -2.809 -0.495 1.00 89.44 99 LYS A N 1
ATOM 792 C CA . LYS A 1 99 ? 3.034 -2.442 -0.566 1.00 89.44 99 LYS A CA 1
ATOM 793 C C . LYS A 1 99 ? 2.096 -3.550 -0.099 1.00 89.44 99 LYS A C 1
ATOM 795 O O . LYS A 1 99 ? 0.961 -3.239 0.283 1.00 89.44 99 LYS A O 1
ATOM 800 N N . GLY A 1 100 ? 2.488 -4.809 -0.241 1.00 91.38 100 GLY A N 1
ATOM 801 C CA . GLY A 1 100 ? 1.776 -5.965 0.290 1.00 91.38 100 GLY A CA 1
ATOM 802 C C . GLY A 1 100 ? 1.823 -5.949 1.810 1.00 91.38 100 GLY A C 1
ATOM 803 O O . GLY A 1 100 ? 0.775 -5.904 2.453 1.00 91.38 100 GLY A O 1
ATOM 804 N N . GLU A 1 101 ? 3.024 -5.831 2.362 1.00 93.31 101 GLU A N 1
ATOM 805 C CA . GLU A 1 101 ? 3.278 -5.779 3.796 1.00 93.31 101 GLU A CA 1
ATOM 806 C C . GLU A 1 101 ? 2.552 -4.606 4.466 1.00 93.31 101 GLU A C 1
ATOM 808 O O . GLU A 1 101 ? 1.796 -4.791 5.417 1.00 93.31 101 GLU A O 1
ATOM 813 N N . MET A 1 102 ? 2.626 -3.396 3.902 1.00 91.19 102 MET A N 1
ATOM 814 C CA . MET A 1 102 ? 1.864 -2.253 4.424 1.00 91.19 102 MET A CA 1
ATOM 815 C C . MET A 1 102 ? 0.347 -2.490 4.446 1.00 91.19 102 MET A C 1
ATOM 817 O O . MET A 1 102 ? -0.362 -1.997 5.331 1.00 91.19 102 MET A O 1
ATOM 821 N N . ARG A 1 103 ? -0.190 -3.202 3.447 1.00 90.38 103 ARG A N 1
ATOM 822 C CA . ARG A 1 103 ? -1.618 -3.549 3.404 1.00 90.38 103 ARG A CA 1
ATOM 823 C C . ARG A 1 103 ? -1.960 -4.600 4.452 1.00 90.38 103 ARG A C 1
ATOM 825 O O . ARG A 1 103 ? -3.026 -4.491 5.057 1.00 90.38 103 ARG A O 1
ATOM 832 N N . PHE A 1 104 ? -1.071 -5.560 4.664 1.00 94.62 104 PHE A N 1
ATOM 833 C CA . PHE A 1 104 ? -1.199 -6.590 5.681 1.00 94.62 104 PHE A CA 1
ATOM 834 C C . PHE A 1 104 ? -1.132 -6.004 7.098 1.00 94.62 104 PHE A C 1
ATOM 836 O O . PHE A 1 104 ? -2.072 -6.179 7.867 1.00 94.62 104 PHE A O 1
ATOM 843 N N . ASN A 1 105 ? -0.141 -5.165 7.396 1.00 94.25 105 ASN A N 1
ATOM 844 C CA . ASN A 1 105 ? -0.006 -4.491 8.692 1.00 94.25 105 ASN A CA 1
ATOM 845 C C . ASN A 1 105 ? -1.217 -3.604 9.003 1.00 94.25 105 ASN A C 1
ATOM 847 O O . ASN A 1 105 ? -1.719 -3.581 10.126 1.00 94.25 105 ASN A O 1
ATOM 851 N N . LYS A 1 106 ? -1.771 -2.924 7.988 1.00 93.19 106 LYS A N 1
ATOM 852 C CA . LYS A 1 106 ? -3.047 -2.215 8.146 1.00 93.19 106 LYS A CA 1
ATOM 853 C C . LYS A 1 106 ? -4.191 -3.170 8.502 1.00 93.19 106 LYS A C 1
ATOM 855 O O . LYS A 1 106 ? -5.064 -2.791 9.272 1.00 93.19 106 LYS A O 1
ATOM 860 N N . MET A 1 107 ? -4.240 -4.357 7.909 1.00 94.44 107 MET A N 1
ATOM 861 C CA . MET A 1 107 ? -5.293 -5.334 8.182 1.00 94.44 107 MET A CA 1
ATOM 862 C C . MET A 1 107 ? -5.212 -5.853 9.618 1.00 94.44 107 MET A C 1
ATOM 864 O O . MET A 1 107 ? -6.239 -5.876 10.287 1.00 94.44 107 MET A O 1
ATOM 868 N N . ILE A 1 108 ? -4.007 -6.159 10.107 1.00 97.06 108 ILE A N 1
ATOM 869 C CA . ILE A 1 108 ? -3.770 -6.506 11.515 1.00 97.06 108 ILE A CA 1
ATOM 870 C C . ILE A 1 108 ? -4.239 -5.372 12.428 1.00 97.06 108 ILE A C 1
ATOM 872 O O . ILE A 1 108 ? -5.020 -5.605 13.347 1.00 97.06 108 ILE A O 1
ATOM 876 N N . PHE A 1 109 ? -3.836 -4.131 12.133 1.00 96.88 109 PHE A N 1
ATOM 877 C CA . PHE A 1 109 ? -4.273 -2.967 12.904 1.00 96.88 109 PHE A CA 1
ATOM 878 C C . PHE A 1 109 ? -5.804 -2.862 12.970 1.00 96.88 109 PHE A C 1
ATOM 880 O O . PHE A 1 109 ? -6.362 -2.695 14.049 1.00 96.88 109 PHE A O 1
ATOM 887 N N . MET A 1 110 ? -6.501 -3.003 11.835 1.00 96.69 110 MET A N 1
ATOM 888 C CA . MET A 1 110 ? -7.967 -2.960 11.818 1.00 96.69 110 MET A CA 1
ATOM 889 C C . MET A 1 110 ? -8.581 -4.131 12.596 1.00 96.69 110 MET A C 1
ATOM 891 O O . MET A 1 110 ? -9.541 -3.914 13.322 1.00 96.69 110 MET A O 1
ATOM 895 N N . LYS A 1 111 ? -8.034 -5.349 12.489 1.00 96.75 111 LYS A N 1
ATOM 896 C CA . LYS A 1 111 ? -8.517 -6.512 13.250 1.00 96.75 111 LYS A CA 1
ATOM 897 C C . LYS A 1 111 ? -8.472 -6.253 14.757 1.00 96.75 111 LYS A C 1
ATOM 899 O O . LYS A 1 111 ? -9.418 -6.605 15.444 1.00 96.75 111 LYS A O 1
ATOM 904 N N . ASN A 1 112 ? -7.394 -5.647 15.247 1.00 97.25 112 ASN A N 1
ATOM 905 C CA . ASN A 1 112 ? -7.216 -5.384 16.675 1.00 97.25 112 ASN A CA 1
ATOM 906 C C . ASN A 1 112 ? -8.006 -4.155 17.157 1.00 97.25 112 ASN A C 1
ATOM 908 O O . ASN A 1 112 ? -8.250 -4.013 18.348 1.00 97.25 112 ASN A O 1
ATOM 912 N N . LEU A 1 113 ? -8.383 -3.255 16.243 1.00 97.31 113 LEU A N 1
ATOM 913 C CA . LEU A 1 113 ? -9.177 -2.067 16.555 1.00 97.31 113 LEU A CA 1
ATOM 914 C C . LEU A 1 113 ? -10.682 -2.361 16.622 1.00 97.31 113 LEU A C 1
ATOM 916 O O . LEU A 1 113 ? -11.390 -1.728 17.399 1.00 97.31 113 LEU A O 1
ATOM 920 N N . LEU A 1 114 ? -11.167 -3.247 15.752 1.00 97.50 114 LEU A N 1
ATOM 921 C CA . LEU A 1 114 ? -12.587 -3.491 15.505 1.00 97.50 114 LEU A CA 1
ATOM 922 C C . LEU A 1 114 ? -13.106 -4.709 16.276 1.00 97.50 114 LEU A C 1
ATOM 924 O O . LEU A 1 114 ? -12.406 -5.718 16.392 1.00 97.50 114 LEU A O 1
ATOM 928 N N . ASN A 1 115 ? -14.368 -4.653 16.700 1.00 97.81 115 ASN A N 1
ATOM 929 C CA . ASN A 1 115 ? -15.092 -5.822 17.206 1.00 97.81 115 ASN A CA 1
ATOM 930 C C . ASN A 1 115 ? -15.542 -6.759 16.063 1.00 97.81 115 ASN A C 1
ATOM 932 O O . ASN A 1 115 ? -15.305 -6.490 14.884 1.00 97.81 115 ASN A O 1
ATOM 936 N N . ASP A 1 116 ? -16.181 -7.868 16.412 1.00 97.62 116 ASP A N 1
ATOM 937 C CA . ASP A 1 116 ? -16.536 -8.957 15.499 1.00 97.62 116 ASP A CA 1
ATOM 938 C C . ASP A 1 116 ? -17.457 -8.500 14.356 1.00 97.62 116 ASP A C 1
ATOM 940 O O . ASP A 1 116 ? -17.115 -8.670 13.181 1.00 97.62 116 ASP A O 1
ATOM 944 N N . GLU A 1 117 ? -18.552 -7.812 14.683 1.00 96.44 117 GLU A N 1
ATOM 945 C CA . GLU A 1 117 ? -19.503 -7.269 13.704 1.00 96.44 117 GLU A CA 1
ATOM 946 C C . GLU A 1 117 ? -18.846 -6.233 12.780 1.00 96.44 117 GLU A C 1
ATOM 948 O O . GLU A 1 117 ? -18.992 -6.255 11.551 1.00 96.44 117 GLU A O 1
ATOM 953 N N . GLN A 1 118 ? -18.042 -5.337 13.357 1.00 97.50 118 GLN A N 1
ATOM 954 C CA . GLN A 1 118 ? -17.304 -4.324 12.612 1.00 97.50 118 GLN A CA 1
ATOM 955 C C . GLN A 1 118 ? -16.287 -4.955 11.652 1.00 97.50 118 GLN A C 1
ATOM 957 O O . GLN A 1 118 ? -16.089 -4.447 10.543 1.00 97.50 118 GLN A O 1
ATOM 962 N N . ARG A 1 119 ? -15.634 -6.060 12.042 1.00 97.62 119 ARG A N 1
ATOM 963 C CA . ARG A 1 119 ? -14.693 -6.790 11.176 1.00 97.62 119 ARG A CA 1
ATOM 964 C C . ARG A 1 119 ? -15.403 -7.417 9.982 1.00 97.62 119 ARG A C 1
ATOM 966 O O . ARG A 1 119 ? -14.887 -7.299 8.868 1.00 97.62 119 ARG A O 1
ATOM 973 N N . GLN A 1 120 ? -16.577 -8.013 10.182 1.00 96.62 120 GLN A N 1
ATOM 974 C CA . GLN A 1 120 ? -17.380 -8.566 9.090 1.00 96.62 120 GLN A CA 1
ATOM 975 C C . GLN A 1 120 ? -17.763 -7.473 8.085 1.00 96.62 120 GLN A C 1
ATOM 977 O O . GLN A 1 120 ? -17.422 -7.560 6.900 1.00 96.62 120 GLN A O 1
ATOM 982 N N . LYS A 1 121 ? -18.324 -6.361 8.573 1.00 95.81 121 LYS A N 1
ATOM 983 C CA . LYS A 1 121 ? -18.682 -5.209 7.734 1.00 95.81 121 LYS A CA 1
ATOM 984 C C . LYS A 1 121 ? -17.475 -4.614 7.006 1.00 95.81 121 LYS A C 1
ATOM 986 O O . LYS A 1 121 ? -17.551 -4.249 5.829 1.00 95.81 121 LYS A O 1
ATOM 991 N N . PHE A 1 122 ? -16.322 -4.548 7.672 1.00 95.00 122 PHE A N 1
ATOM 992 C CA . PHE A 1 122 ? -15.077 -4.088 7.061 1.00 95.00 122 PHE A CA 1
ATOM 993 C C . PHE A 1 122 ? -14.636 -4.971 5.882 1.00 95.00 122 PHE A C 1
ATOM 995 O O . PHE A 1 122 ? -14.167 -4.435 4.868 1.00 95.00 122 PHE A O 1
ATOM 1002 N N . MET A 1 123 ? -14.803 -6.294 5.978 1.00 94.00 123 MET A N 1
ATOM 1003 C CA . MET A 1 123 ? -14.499 -7.220 4.882 1.00 94.00 123 MET A CA 1
ATOM 1004 C C . MET A 1 123 ? -15.486 -7.072 3.721 1.00 94.00 123 MET A C 1
ATOM 1006 O O . MET A 1 123 ? -15.048 -6.923 2.579 1.00 94.00 123 MET A O 1
ATOM 1010 N N . GLU A 1 124 ? -16.789 -6.973 3.986 1.00 93.00 124 GLU A N 1
ATOM 1011 C CA . GLU A 1 124 ? -17.803 -6.735 2.946 1.00 93.00 124 GLU A CA 1
ATOM 1012 C C . GLU A 1 124 ? -17.534 -5.445 2.160 1.00 93.00 124 GLU A C 1
ATOM 1014 O O . GLU A 1 124 ? -17.529 -5.418 0.925 1.00 93.00 124 GLU A O 1
ATOM 1019 N N . MET A 1 125 ? -17.225 -4.356 2.870 1.00 89.88 125 MET A N 1
ATOM 1020 C CA . MET A 1 125 ? -16.851 -3.081 2.258 1.00 89.88 125 MET A CA 1
ATOM 1021 C C . MET A 1 125 ? -15.597 -3.192 1.382 1.00 89.88 125 MET A C 1
ATOM 1023 O O . MET A 1 125 ? -15.412 -2.407 0.444 1.00 89.88 125 MET A O 1
ATOM 1027 N N . ARG A 1 126 ? -14.684 -4.114 1.699 1.00 86.75 126 ARG A N 1
ATOM 1028 C CA . ARG A 1 126 ? -13.468 -4.352 0.916 1.00 86.75 126 ARG A CA 1
ATOM 1029 C C . ARG A 1 126 ? -13.777 -5.135 -0.358 1.00 86.75 126 ARG A C 1
ATOM 1031 O O . ARG A 1 126 ? -13.234 -4.767 -1.401 1.00 86.75 126 ARG A O 1
ATOM 1038 N N . GLU A 1 127 ? -14.654 -6.131 -0.297 1.00 86.62 127 GLU A N 1
ATOM 1039 C CA . GLU A 1 127 ? -15.078 -6.912 -1.465 1.00 86.62 127 GLU A CA 1
ATOM 1040 C C . GLU A 1 127 ? -15.885 -6.068 -2.457 1.00 86.62 127 GLU A C 1
ATOM 1042 O O . GLU A 1 127 ? -15.543 -6.024 -3.642 1.00 86.62 127 GLU A O 1
ATOM 1047 N N . LYS A 1 128 ? -16.837 -5.254 -1.977 1.00 84.38 128 LYS A N 1
ATOM 1048 C CA . LYS A 1 128 ? -17.583 -4.301 -2.826 1.00 84.38 128 LYS A CA 1
ATOM 1049 C C . LYS A 1 128 ? -16.641 -3.386 -3.622 1.00 84.38 128 LYS A C 1
ATOM 1051 O O . LYS A 1 128 ? -16.796 -3.190 -4.827 1.00 84.38 128 LYS A O 1
ATOM 1056 N N . ARG A 1 129 ? -15.574 -2.886 -2.985 1.00 78.69 129 ARG A N 1
ATOM 1057 C CA . ARG A 1 129 ? -14.554 -2.044 -3.646 1.00 78.69 129 ARG A CA 1
ATOM 1058 C C . ARG A 1 129 ? -13.713 -2.786 -4.690 1.00 78.69 129 ARG A C 1
ATOM 1060 O O . ARG A 1 129 ? -13.184 -2.131 -5.589 1.00 78.69 129 ARG A O 1
ATOM 1067 N N . LYS A 1 130 ? -13.539 -4.107 -4.577 1.00 72.31 130 LYS A N 1
ATOM 1068 C CA . LYS A 1 130 ? -12.875 -4.912 -5.615 1.00 72.31 130 LYS A CA 1
ATOM 1069 C C . LYS A 1 130 ? -13.796 -5.117 -6.821 1.00 72.31 130 LYS A C 1
ATOM 1071 O O . LYS A 1 130 ? -13.325 -4.972 -7.947 1.00 72.31 130 LYS A O 1
ATOM 1076 N N . GLY A 1 131 ? -15.087 -5.370 -6.589 1.00 62.66 131 GLY A N 1
ATOM 1077 C CA . GLY A 1 131 ? -16.088 -5.595 -7.639 1.00 62.66 131 GLY A CA 1
ATOM 1078 C C . GLY A 1 131 ? -16.220 -4.428 -8.624 1.00 62.66 131 GLY A C 1
ATOM 1079 O O . GLY A 1 131 ? -16.139 -4.630 -9.834 1.00 62.66 131 GLY A O 1
ATOM 1080 N N . HIS A 1 132 ? -16.274 -3.187 -8.130 1.00 58.69 132 HIS A N 1
ATOM 1081 C CA . HIS A 1 132 ? -16.404 -1.992 -8.984 1.00 58.69 132 HIS A CA 1
ATOM 1082 C C . HIS A 1 132 ? -15.227 -1.743 -9.946 1.00 58.69 132 HIS A C 1
ATOM 1084 O O . HIS A 1 132 ? -15.350 -0.959 -10.880 1.00 58.69 132 HIS A O 1
ATOM 1090 N N . ARG A 1 133 ? -14.074 -2.400 -9.762 1.00 55.41 133 ARG A N 1
ATOM 1091 C CA . ARG A 1 133 ? -12.939 -2.291 -10.695 1.00 55.41 133 ARG A CA 1
ATOM 1092 C C . ARG A 1 133 ? -13.029 -3.229 -11.896 1.00 55.41 133 ARG A C 1
ATOM 1094 O O . ARG A 1 133 ? -12.300 -3.012 -12.860 1.00 55.41 133 ARG A O 1
ATOM 1101 N N . LYS A 1 134 ? -13.875 -4.261 -11.843 1.00 54.00 134 LYS A N 1
ATOM 1102 C CA . LYS A 1 134 ? -13.983 -5.271 -12.906 1.00 54.00 134 LYS A CA 1
ATOM 1103 C C . LYS A 1 134 ? -14.864 -4.797 -14.076 1.00 54.00 134 LYS A C 1
ATOM 1105 O O . LYS A 1 134 ? -14.650 -5.241 -15.194 1.00 54.00 134 LYS A O 1
ATOM 1110 N N . GLY A 1 135 ? -15.774 -3.845 -13.840 1.00 51.75 135 GLY A N 1
ATOM 1111 C CA . GLY A 1 135 ? -16.735 -3.343 -14.836 1.00 51.75 135 GLY A CA 1
ATOM 1112 C C . GLY A 1 135 ? -16.248 -2.232 -15.779 1.00 51.75 135 GLY A C 1
ATOM 1113 O O . GLY A 1 135 ? -16.951 -1.904 -16.721 1.00 51.75 135 GLY A O 1
ATOM 1114 N N . HIS A 1 136 ? -15.060 -1.651 -15.577 1.00 50.53 136 HIS A N 1
ATOM 1115 C CA . HIS A 1 136 ? -14.544 -0.536 -16.402 1.00 50.53 136 HIS A CA 1
ATOM 1116 C C . HIS A 1 136 ? -13.443 -0.941 -17.398 1.00 50.53 136 HIS A C 1
ATOM 1118 O O . HIS A 1 136 ? -12.673 -0.099 -17.847 1.00 50.53 136 HIS A O 1
ATOM 1124 N N . ARG A 1 137 ? -13.317 -2.235 -17.719 1.00 52.50 137 ARG A N 1
ATOM 1125 C CA . ARG A 1 137 ? -12.296 -2.746 -18.656 1.00 52.50 137 ARG A CA 1
ATOM 1126 C C . ARG A 1 137 ? -12.819 -3.150 -20.033 1.00 52.50 137 ARG A C 1
ATOM 1128 O O . ARG A 1 137 ? -12.022 -3.591 -20.849 1.00 52.50 137 ARG A O 1
ATOM 1135 N N . ARG A 1 138 ? -14.113 -2.982 -20.299 1.00 49.75 138 ARG A N 1
ATOM 1136 C CA . ARG A 1 138 ? -14.673 -3.089 -21.648 1.00 49.75 138 ARG A CA 1
ATOM 1137 C C . ARG A 1 138 ? -14.937 -1.672 -22.152 1.00 49.75 138 ARG A C 1
ATOM 1139 O O . ARG A 1 138 ? -15.993 -1.114 -21.886 1.00 49.75 138 ARG A O 1
ATOM 1146 N N . GLY A 1 139 ? -13.919 -1.059 -22.758 1.00 49.66 139 GLY A N 1
ATOM 1147 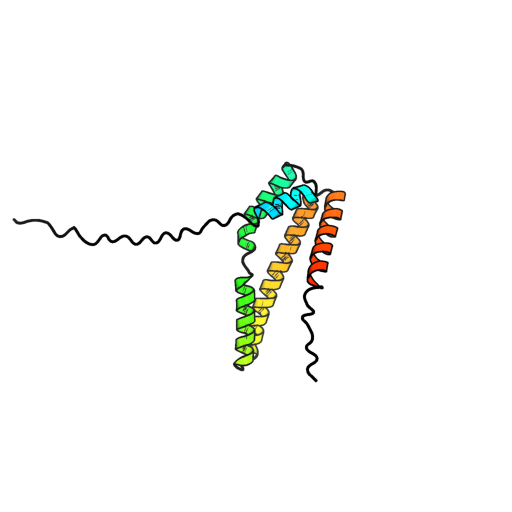C CA . GLY A 1 139 ? -14.176 -0.023 -23.762 1.00 49.66 139 GLY A CA 1
ATOM 1148 C C . GLY A 1 139 ? -14.837 -0.680 -24.981 1.00 49.66 139 GLY A C 1
ATOM 1149 O O . GLY A 1 139 ? -14.754 -1.908 -25.089 1.00 49.66 139 GLY A O 1
ATOM 1150 N N . PRO A 1 140 ? -15.525 0.083 -25.845 1.00 48.47 140 PRO A N 1
ATOM 1151 C CA . PRO A 1 140 ? -16.170 -0.486 -27.021 1.00 48.47 140 PRO A CA 1
ATOM 1152 C C . PRO A 1 140 ? -15.106 -1.196 -27.864 1.00 48.47 140 PRO A C 1
ATOM 1154 O O . PRO A 1 140 ? -14.072 -0.615 -28.187 1.00 48.47 140 PRO A O 1
ATOM 1157 N N . HIS A 1 141 ? -15.333 -2.479 -28.133 1.00 50.16 141 HIS A N 1
ATOM 1158 C CA . HIS A 1 141 ? -14.656 -3.181 -29.209 1.00 50.16 141 HIS A CA 1
ATOM 1159 C C . HIS A 1 141 ? -15.192 -2.520 -30.479 1.00 50.16 141 HIS A C 1
ATOM 1161 O O . HIS A 1 141 ? -16.376 -2.674 -30.769 1.00 50.16 141 HIS A O 1
ATOM 1167 N N . SER A 1 142 ? -14.395 -1.682 -31.145 1.00 54.06 142 SER A N 1
ATOM 1168 C CA . SER A 1 142 ? -14.666 -1.419 -32.552 1.00 54.06 142 SER A CA 1
ATOM 1169 C C . SER A 1 142 ? -14.349 -2.729 -33.265 1.00 54.06 142 SER A C 1
ATOM 1171 O O . SER A 1 142 ? -13.195 -3.147 -33.365 1.00 54.06 142 SER A O 1
ATOM 1173 N N . GLU A 1 143 ? -15.409 -3.462 -33.583 1.00 53.44 143 GLU A N 1
ATOM 1174 C CA . GLU A 1 143 ? -15.406 -4.370 -34.717 1.00 53.44 143 GLU A CA 1
ATOM 1175 C C . GLU A 1 143 ? -15.355 -3.448 -35.935 1.00 53.44 143 GLU A C 1
ATOM 1177 O O . GLU A 1 143 ? -16.376 -2.917 -36.358 1.00 53.44 143 GLU A O 1
ATOM 1182 N N . ASP A 1 144 ? -14.141 -3.138 -36.383 1.00 58.34 144 ASP A N 1
ATOM 1183 C CA . ASP A 1 144 ? -13.941 -2.596 -37.718 1.00 58.34 144 ASP A CA 1
ATOM 1184 C C . ASP A 1 144 ? -13.741 -3.812 -38.632 1.00 58.34 144 ASP A C 1
ATOM 1186 O O . ASP A 1 144 ? -12.838 -4.627 -38.402 1.00 58.34 144 ASP A O 1
ATOM 1190 N N . GLU A 1 145 ? -14.684 -3.950 -39.565 1.00 45.34 145 GLU A N 1
ATOM 1191 C CA . GLU A 1 145 ? -14.768 -4.929 -40.658 1.00 45.34 145 GLU A CA 1
ATOM 1192 C C . GLU A 1 145 ? -13.525 -4.944 -41.563 1.00 45.34 145 GLU A C 1
ATOM 1194 O O . GLU A 1 145 ? -12.915 -3.870 -41.785 1.00 45.34 145 GLU A O 1
#

Sequence (145 aa):
MKKLIYITMMLLLVNASTTFAKGKGKGKHRIEKMKQELGLSDEQFLKLKEFRKANKNKRGGRGEMKALREEMKNAFISNQPDSKLKEIHQKIVSKMSEKGEMRFNKMIFMKNLLNDEQRQKFMEMREKRKGHRKGHRRGPHSEDE

pLDDT: mean 79.93, std 20.16, range [43.0, 98.19]

Foldseek 3Di:
DDDDDDPDDDPDDDPVPVPPPPPPCPPVVVLVVLCVLLVADPVLSVLVVVVCVVCVVVVPCPVVLVVLVVQLVCCVVVVHDPVSNVVSVVVNVVVVVSVVVVVVVVLVVCVVSHDDSSNVSVVVVVVVVVVVVVPPPDDDDPPDD

Radius of gyration: 25.54 Å; chains: 1; bounding box: 58×70×62 Å